Protein AF-I3UI08-F1 (afdb_monomer_lite)

Secondary structure (DSSP, 8-state):
--HHHHHHHHT--HHHHHHHHTTSSPPPHHHHHHHHHHHT--SPPTTHHHHHHH---S-SSS-HHHHHT--HHHHHHHHHHHHHHHHHTT---S------

Sequence (100 aa):
MSQEKLGEYLGKSKANISMWESGAHEPSFAQLLKIIEVTGYRELLPGLSAALEKAHWPFHELSLDKVRKIDDRDLIKLETVIQISAKQIGLDVSKDDNNK

Organism: Advenella kashmirensis (strain DSM 17095 / LMG 22695 / WT001) (NCBI:txid1036672)

pLDDT: mean 85.07, std 11.77, range [34.94, 96.12]

Foldseek 3Di:
DQLCVLCVQQVHHSVVSVCCVVVVDPDDPVSVVSVCVVVVDDDDDVPVVVVVVVDDDPDPPDDPVVVVPDDPVRVVVVVVVVCVVCVVVVHHPDDPPPDD

InterPro domains:
  IPR001387 Cro/C1-type, helix-turn-helix domain [PF01381] (1-41)
  IPR001387 Cro/C1-type, helix-turn-helix domain [PS50943] (1-45)
  IPR001387 Cro/C1-type, helix-turn-helix domain [cd00093] (1-40)
  IPR010982 Lambda repressor-like, DNA-binding domain superfamily [G3DSA:1.10.260.40] (1-42)
  IPR010982 Lambda repressor-like, DNA-binding domain superfamily [SSF47413] (1-41)

Radius of gyration: 19.89 Å; chains: 1; bounding box: 42×34×49 Å

Structure (mmCIF, N/CA/C/O backbone):
data_AF-I3UI08-F1
#
_entry.id   AF-I3UI08-F1
#
loop_
_atom_site.group_PDB
_atom_site.id
_atom_site.type_symbol
_atom_site.label_atom_id
_atom_site.label_alt_id
_atom_site.label_comp_id
_atom_site.label_asym_id
_atom_site.label_entity_id
_atom_site.label_seq_id
_atom_site.pdbx_PDB_ins_code
_atom_site.Cartn_x
_atom_site.Cartn_y
_atom_site.Cartn_z
_atom_site.occupancy
_atom_site.B_iso_or_equiv
_atom_site.auth_seq_id
_atom_site.auth_comp_id
_atom_site.auth_asym_id
_atom_site.auth_atom_id
_atom_site.pdbx_PDB_model_num
ATOM 1 N N . MET A 1 1 ? 6.516 6.908 -19.631 1.00 81.69 1 MET A N 1
ATOM 2 C CA . MET A 1 1 ? 7.370 7.631 -18.657 1.00 81.69 1 MET A CA 1
ATOM 3 C C . MET A 1 1 ? 8.824 7.389 -19.050 1.00 81.69 1 MET A C 1
ATOM 5 O O . MET A 1 1 ? 9.088 6.276 -19.479 1.00 81.69 1 MET A O 1
ATOM 9 N N . SER A 1 2 ? 9.734 8.368 -18.962 1.00 93.12 2 SER A N 1
ATOM 10 C CA . SER A 1 2 ? 11.183 8.133 -19.145 1.00 93.12 2 SER A CA 1
ATOM 11 C C . SER A 1 2 ? 11.887 7.887 -17.803 1.00 93.12 2 SER A C 1
ATOM 13 O O . SER A 1 2 ? 11.347 8.256 -16.757 1.00 93.12 2 SER A O 1
ATOM 15 N N . GLN A 1 3 ? 13.094 7.308 -17.832 1.00 93.75 3 GLN A N 1
ATOM 16 C CA . GLN A 1 3 ? 13.914 7.084 -16.632 1.00 93.75 3 GLN A CA 1
ATOM 17 C C . GLN A 1 3 ? 14.267 8.399 -15.924 1.00 93.75 3 GLN A C 1
ATOM 19 O O . GLN A 1 3 ? 14.223 8.470 -14.700 1.00 93.75 3 GLN A O 1
ATOM 24 N N . GLU A 1 4 ? 14.580 9.452 -16.682 1.00 95.25 4 GLU A N 1
ATOM 25 C CA . GLU A 1 4 ? 14.875 10.786 -16.153 1.00 95.25 4 GLU A CA 1
ATOM 26 C C . GLU A 1 4 ? 13.666 11.358 -15.416 1.00 95.25 4 GLU A C 1
ATOM 28 O O . GLU A 1 4 ? 13.786 11.765 -14.265 1.00 95.25 4 GLU A O 1
ATOM 33 N N . LYS A 1 5 ? 12.483 11.295 -16.039 1.00 93.69 5 LYS A N 1
ATOM 34 C CA . LYS A 1 5 ? 11.250 11.818 -15.448 1.00 93.69 5 LYS A CA 1
ATOM 35 C C . LYS A 1 5 ? 10.864 11.039 -14.191 1.00 93.69 5 LYS A C 1
ATOM 37 O O . LYS A 1 5 ? 10.494 11.638 -13.190 1.00 93.69 5 LYS A O 1
ATOM 42 N N . LEU A 1 6 ? 10.984 9.709 -14.210 1.00 93.56 6 LEU A N 1
ATOM 43 C CA . LEU A 1 6 ? 10.742 8.887 -13.021 1.00 93.56 6 LEU A CA 1
ATOM 44 C C . LEU A 1 6 ? 11.748 9.204 -11.904 1.00 93.56 6 LEU A C 1
ATOM 46 O O . LEU A 1 6 ? 11.363 9.317 -10.743 1.00 93.56 6 LEU A O 1
ATOM 50 N N . GLY A 1 7 ? 13.021 9.393 -12.256 1.00 94.19 7 GLY A N 1
ATOM 51 C CA . GLY A 1 7 ? 14.058 9.829 -11.328 1.00 94.19 7 GLY A CA 1
ATOM 52 C C . GLY A 1 7 ? 13.714 11.159 -10.658 1.00 94.19 7 GLY A C 1
ATOM 53 O O . GLY A 1 7 ? 13.728 11.239 -9.431 1.00 94.19 7 GLY A O 1
ATOM 54 N N . GLU A 1 8 ? 13.317 12.168 -11.435 1.00 93.56 8 GLU A N 1
ATOM 55 C CA . GLU A 1 8 ? 12.883 13.476 -10.928 1.00 93.56 8 GLU A CA 1
ATOM 56 C C . GLU A 1 8 ? 11.718 13.352 -9.936 1.00 93.56 8 GLU A C 1
ATOM 58 O O . GLU A 1 8 ? 11.804 13.881 -8.827 1.00 93.56 8 GLU A O 1
ATOM 63 N N . TYR A 1 9 ? 10.675 12.584 -10.276 1.00 90.94 9 TYR A N 1
ATOM 64 C CA . TYR A 1 9 ? 9.535 12.346 -9.377 1.00 90.94 9 TYR A CA 1
ATOM 65 C C . TYR A 1 9 ? 9.936 11.665 -8.062 1.00 90.94 9 TYR A C 1
ATOM 67 O O . TYR A 1 9 ? 9.365 11.948 -7.009 1.00 90.94 9 TYR A O 1
ATOM 75 N N . LEU A 1 10 ? 10.912 10.757 -8.105 1.00 91.50 10 LEU A N 1
ATOM 76 C CA . LEU A 1 10 ? 11.338 9.973 -6.944 1.00 91.50 10 LEU A CA 1
ATOM 77 C C . LEU A 1 10 ? 12.487 10.614 -6.151 1.00 91.50 10 LEU A C 1
ATOM 79 O O . LEU A 1 10 ? 12.880 10.068 -5.114 1.00 91.50 10 LEU A O 1
ATOM 83 N N . GLY A 1 11 ? 13.052 11.730 -6.623 1.00 93.62 11 GLY A N 1
ATOM 84 C CA . GLY A 1 11 ? 14.289 12.296 -6.078 1.00 93.62 11 GLY A CA 1
ATOM 85 C C . GLY A 1 11 ? 15.484 11.347 -6.242 1.00 93.62 11 GLY A C 1
ATOM 86 O O . GLY A 1 11 ? 16.292 11.181 -5.325 1.00 93.62 11 GLY A O 1
ATOM 87 N N . LYS A 1 12 ? 15.562 10.652 -7.383 1.00 94.44 12 LYS A N 1
ATOM 88 C CA . LYS A 1 12 ? 16.601 9.676 -7.736 1.00 94.44 12 LYS A CA 1
ATOM 89 C C . LYS A 1 12 ? 17.263 10.029 -9.062 1.00 94.44 12 LYS A C 1
ATOM 91 O O . LYS A 1 12 ? 16.667 10.654 -9.929 1.00 94.44 12 LYS A O 1
ATOM 96 N N . SER A 1 13 ? 18.515 9.609 -9.226 1.00 96.00 13 SER A N 1
ATOM 97 C CA . SER A 1 13 ? 19.216 9.785 -10.499 1.00 96.00 13 SER A CA 1
ATOM 98 C C . SER A 1 13 ? 18.677 8.817 -11.558 1.00 96.00 13 SER A C 1
ATOM 100 O O . SER A 1 13 ? 18.223 7.720 -11.225 1.00 96.00 13 SER A O 1
ATOM 102 N N . LYS A 1 14 ? 18.812 9.164 -12.843 1.00 96.12 14 LYS A N 1
ATOM 103 C CA . LYS A 1 14 ? 18.550 8.236 -13.957 1.00 96.12 14 LYS A CA 1
ATOM 104 C C . LYS A 1 14 ? 19.324 6.920 -13.800 1.00 96.12 14 LYS A C 1
ATOM 106 O O . LYS A 1 14 ? 18.780 5.851 -14.051 1.00 96.12 14 LYS A O 1
ATOM 111 N N . ALA A 1 15 ? 20.578 6.988 -13.345 1.00 95.44 15 ALA A N 1
ATOM 112 C CA . ALA A 1 15 ? 21.412 5.807 -13.135 1.00 95.44 15 ALA A CA 1
ATOM 113 C C . ALA A 1 15 ? 20.817 4.863 -12.077 1.00 95.44 15 ALA A C 1
ATOM 115 O O . ALA A 1 15 ? 20.841 3.651 -12.268 1.00 95.44 15 ALA A O 1
ATOM 116 N N . ASN A 1 16 ? 20.221 5.399 -11.002 1.00 95.00 16 ASN A N 1
ATOM 117 C CA . ASN A 1 16 ? 19.495 4.585 -10.021 1.00 95.00 16 ASN A CA 1
ATOM 118 C C . ASN A 1 16 ? 18.331 3.835 -10.670 1.00 95.00 16 ASN A C 1
ATOM 120 O O . ASN A 1 16 ? 18.195 2.639 -10.441 1.00 95.00 16 ASN A O 1
ATOM 124 N N . ILE A 1 17 ? 17.536 4.521 -11.496 1.00 96.00 17 ILE A N 1
ATOM 125 C CA . ILE A 1 17 ? 16.413 3.896 -12.204 1.00 96.00 17 ILE A CA 1
ATOM 126 C C . ILE A 1 17 ? 16.918 2.813 -13.161 1.00 96.00 17 ILE A C 1
ATOM 128 O O . ILE A 1 17 ? 16.393 1.706 -13.164 1.00 96.00 17 ILE A O 1
ATOM 132 N N . SER A 1 18 ? 17.993 3.086 -13.904 1.00 96.00 18 SER A N 1
ATOM 133 C CA . SER A 1 18 ? 18.593 2.108 -14.814 1.00 96.00 18 SER A CA 1
ATOM 134 C C . SER A 1 18 ? 19.087 0.852 -14.092 1.00 96.00 18 SER A C 1
ATOM 136 O O . SER A 1 18 ? 18.923 -0.240 -14.626 1.00 96.00 18 SER A O 1
ATOM 138 N N . MET A 1 19 ? 19.679 0.985 -12.899 1.00 95.81 19 MET A N 1
ATOM 139 C CA . MET A 1 19 ? 20.109 -0.168 -12.095 1.00 95.81 19 MET A CA 1
ATOM 140 C C . MET A 1 19 ? 18.925 -0.987 -11.569 1.00 95.81 19 MET A C 1
ATOM 142 O O . MET A 1 19 ? 19.054 -2.200 -11.413 1.00 95.81 19 MET A O 1
ATOM 146 N N . TRP A 1 20 ? 17.786 -0.340 -11.303 1.00 94.88 20 TRP A N 1
ATOM 147 C CA . TRP A 1 20 ? 16.552 -1.031 -10.930 1.00 94.88 20 TRP A CA 1
ATOM 148 C C . TRP A 1 20 ? 15.958 -1.805 -12.101 1.00 94.88 20 TRP A C 1
ATOM 150 O O . TRP A 1 20 ? 15.636 -2.979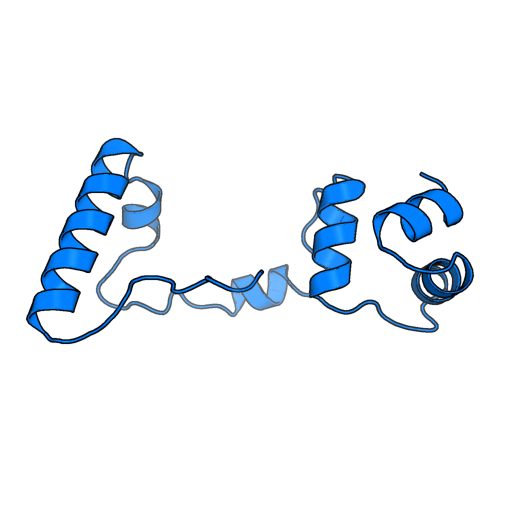 -11.962 1.00 94.88 20 TRP A O 1
ATOM 160 N N . GLU A 1 21 ? 15.866 -1.179 -13.273 1.00 92.56 21 GLU A N 1
ATOM 161 C CA . GLU A 1 21 ? 15.312 -1.818 -14.471 1.00 92.56 21 GLU A CA 1
ATOM 162 C C . GLU A 1 21 ? 16.186 -2.966 -14.984 1.00 92.56 21 GLU A C 1
ATOM 164 O O . GLU A 1 21 ? 15.667 -3.952 -15.500 1.00 92.56 21 GLU A O 1
ATOM 169 N N . SER A 1 22 ? 17.508 -2.877 -14.810 1.00 95.25 22 SER A N 1
ATOM 170 C CA . SER A 1 22 ? 18.421 -3.965 -15.165 1.00 95.25 22 SER A CA 1
ATOM 171 C C . SER A 1 22 ? 18.468 -5.091 -14.125 1.00 95.25 22 SER A C 1
ATOM 173 O O . SER A 1 22 ? 19.200 -6.057 -14.330 1.00 95.25 22 SER A O 1
ATOM 175 N N . GLY A 1 23 ? 17.777 -4.948 -12.987 1.00 91.44 23 GLY A N 1
ATOM 176 C CA . GLY A 1 23 ? 17.828 -5.893 -11.867 1.00 91.44 23 GLY A CA 1
ATOM 177 C C . GLY A 1 23 ? 19.171 -5.931 -11.130 1.00 91.44 23 GLY A C 1
ATOM 178 O O . GLY A 1 23 ? 19.417 -6.850 -10.355 1.00 91.44 23 GLY A O 1
ATOM 179 N N . ALA A 1 24 ? 20.054 -4.953 -11.362 1.00 94.31 24 ALA A N 1
ATOM 180 C CA . ALA A 1 24 ? 21.342 -4.881 -10.672 1.00 94.31 24 ALA A CA 1
ATOM 181 C C . ALA A 1 24 ? 21.162 -4.488 -9.200 1.00 94.31 24 ALA A C 1
ATOM 183 O O . ALA A 1 24 ? 21.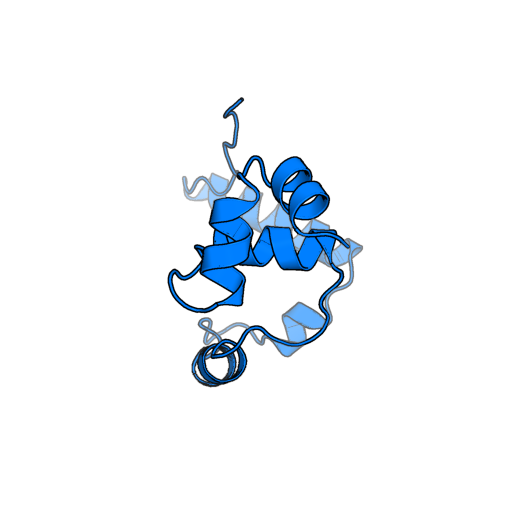893 -4.971 -8.340 1.00 94.31 24 ALA A O 1
ATOM 184 N N . HIS A 1 25 ? 20.174 -3.636 -8.914 1.00 93.06 25 HIS A N 1
ATOM 185 C CA . HIS A 1 25 ? 19.747 -3.278 -7.566 1.00 93.06 25 HIS A CA 1
ATOM 186 C C . HIS A 1 25 ? 18.229 -3.343 -7.460 1.00 93.06 25 HIS A C 1
ATOM 188 O O . HIS A 1 25 ? 17.529 -3.013 -8.411 1.00 93.06 25 HIS A O 1
ATOM 194 N N . GLU A 1 26 ? 17.718 -3.657 -6.275 1.00 90.62 26 GLU A N 1
ATOM 195 C CA . GLU A 1 26 ? 16.284 -3.588 -6.013 1.00 90.62 26 GLU A CA 1
ATOM 196 C C . GLU A 1 26 ? 15.904 -2.264 -5.327 1.00 90.62 26 GLU A C 1
ATOM 198 O O . GLU A 1 26 ? 16.624 -1.784 -4.441 1.00 90.62 26 GLU A O 1
ATOM 203 N N . PRO A 1 27 ? 14.783 -1.636 -5.722 1.00 91.81 27 PRO A N 1
ATOM 204 C CA . PRO A 1 27 ? 14.205 -0.530 -4.971 1.00 91.81 27 PRO A CA 1
ATOM 205 C C . PRO A 1 27 ? 13.669 -1.016 -3.618 1.00 91.81 27 PRO A C 1
ATOM 207 O O . PRO A 1 27 ? 13.194 -2.141 -3.475 1.00 91.81 27 PRO A O 1
ATOM 210 N N . SER A 1 28 ? 13.679 -0.140 -2.613 1.00 90.31 28 SER A N 1
ATOM 211 C CA . SER A 1 28 ? 13.035 -0.446 -1.334 1.00 90.31 28 SER A CA 1
ATOM 212 C C . SER A 1 28 ? 11.510 -0.511 -1.470 1.00 90.31 28 SER A C 1
ATOM 214 O O . SER A 1 28 ? 10.928 0.071 -2.387 1.00 90.31 28 SER A O 1
ATOM 216 N N . PHE A 1 29 ? 10.829 -1.136 -0.505 1.00 86.44 29 PHE A N 1
ATOM 217 C CA . PHE A 1 29 ? 9.363 -1.219 -0.513 1.00 86.44 29 PHE A CA 1
ATOM 218 C C . PHE A 1 29 ? 8.684 0.160 -0.594 1.00 86.44 29 PHE A C 1
ATOM 220 O O . PHE A 1 29 ? 7.778 0.369 -1.396 1.00 86.44 29 PHE A O 1
ATOM 227 N N . ALA A 1 30 ? 9.179 1.150 0.154 1.00 87.19 30 ALA A N 1
ATOM 228 C CA . ALA A 1 30 ? 8.670 2.521 0.080 1.00 87.19 30 ALA A CA 1
ATOM 229 C C . ALA A 1 30 ? 8.880 3.167 -1.305 1.00 87.19 30 ALA A C 1
ATOM 231 O O . ALA A 1 30 ? 8.078 3.994 -1.731 1.00 87.19 30 ALA A O 1
ATOM 232 N N . GLN A 1 31 ? 9.952 2.806 -2.017 1.00 92.25 31 GLN A N 1
ATOM 233 C CA . GLN A 1 31 ? 10.196 3.270 -3.386 1.00 92.25 31 GLN A CA 1
ATOM 234 C C . GLN A 1 31 ? 9.264 2.573 -4.380 1.00 92.25 31 GLN A C 1
ATOM 236 O O . GLN A 1 31 ? 8.730 3.245 -5.256 1.00 92.25 31 GLN A O 1
ATOM 241 N N . LEU A 1 32 ? 9.002 1.274 -4.202 1.00 91.25 32 LEU A N 1
ATOM 242 C CA . LEU A 1 32 ? 8.019 0.532 -4.997 1.00 91.25 32 LEU A CA 1
ATOM 243 C C . LEU A 1 32 ? 6.620 1.149 -4.898 1.00 91.25 32 LEU A C 1
ATOM 245 O O . LEU A 1 32 ? 5.977 1.342 -5.925 1.00 91.25 32 LEU A O 1
ATOM 249 N N . LEU A 1 33 ? 6.175 1.537 -3.698 1.00 88.50 33 LEU A N 1
ATOM 250 C CA . LEU A 1 33 ? 4.878 2.204 -3.519 1.00 88.50 33 LEU A CA 1
ATOM 251 C C . LEU A 1 33 ? 4.786 3.523 -4.299 1.00 88.50 33 LEU A C 1
ATOM 253 O O . LEU A 1 33 ? 3.795 3.764 -4.983 1.00 88.50 33 LEU A O 1
ATOM 257 N N . LYS A 1 34 ? 5.840 4.346 -4.266 1.00 91.00 34 LYS A N 1
ATOM 258 C CA . LYS A 1 34 ? 5.890 5.594 -5.046 1.00 91.00 34 LYS A CA 1
ATOM 259 C C . LYS A 1 34 ? 5.929 5.338 -6.551 1.00 91.00 34 LYS A C 1
ATOM 261 O O . LYS A 1 34 ? 5.314 6.070 -7.318 1.00 91.00 34 LYS A O 1
ATOM 266 N N . ILE A 1 35 ? 6.642 4.299 -6.990 1.00 91.69 35 ILE A N 1
ATOM 267 C CA . ILE A 1 35 ? 6.646 3.889 -8.398 1.00 91.69 35 ILE A CA 1
ATOM 268 C C . ILE A 1 35 ? 5.227 3.498 -8.822 1.00 91.69 35 ILE A C 1
ATOM 270 O O . ILE A 1 35 ? 4.770 3.963 -9.862 1.00 91.69 35 ILE A O 1
ATOM 274 N N . ILE A 1 36 ? 4.507 2.711 -8.019 1.00 90.88 36 ILE A N 1
ATOM 275 C CA . ILE A 1 36 ? 3.110 2.333 -8.288 1.00 90.88 36 ILE A CA 1
ATOM 276 C C . ILE A 1 36 ? 2.218 3.569 -8.396 1.00 90.88 36 ILE A C 1
ATOM 278 O O . ILE A 1 36 ? 1.475 3.691 -9.367 1.00 90.88 36 ILE A O 1
ATOM 282 N N . GLU A 1 37 ? 2.323 4.496 -7.445 1.00 89.50 37 GLU A N 1
ATOM 283 C CA . GLU A 1 37 ? 1.544 5.737 -7.425 1.00 89.50 37 GLU A CA 1
ATOM 284 C C . GLU A 1 37 ? 1.742 6.554 -8.711 1.00 89.50 37 GLU A C 1
ATOM 286 O O . GLU A 1 37 ? 0.775 6.955 -9.357 1.00 89.50 37 GLU A O 1
ATOM 291 N N . VAL A 1 38 ? 2.996 6.749 -9.128 1.00 90.88 38 VAL A N 1
ATOM 292 C CA . VAL A 1 38 ? 3.339 7.583 -10.289 1.00 90.88 38 VAL A CA 1
ATOM 293 C C . VAL A 1 38 ? 3.057 6.878 -11.624 1.00 90.88 38 VAL A C 1
ATOM 295 O O . VAL A 1 38 ? 2.750 7.530 -12.624 1.00 90.88 38 VAL A O 1
ATOM 298 N N . THR A 1 39 ? 3.179 5.550 -11.676 1.00 89.81 39 THR A N 1
ATOM 299 C CA . THR A 1 39 ? 2.974 4.765 -12.909 1.00 89.81 39 THR A CA 1
ATOM 300 C C . THR A 1 39 ? 1.537 4.287 -13.087 1.00 89.81 39 THR A C 1
ATOM 302 O O . THR A 1 39 ? 1.152 3.923 -14.197 1.00 89.81 39 THR A O 1
ATOM 305 N N . GLY A 1 40 ? 0.744 4.281 -12.015 1.0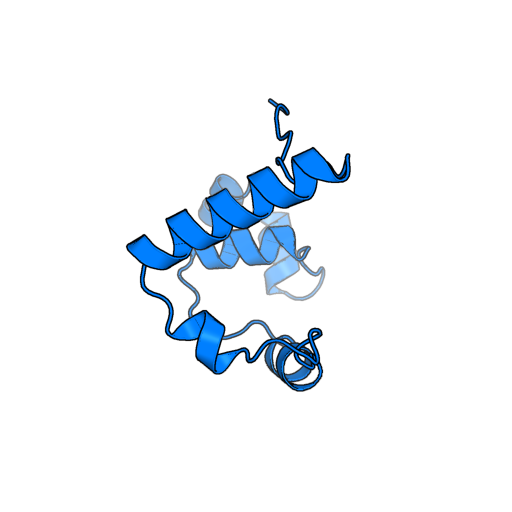0 87.94 40 GLY A N 1
ATOM 306 C CA . GLY A 1 40 ? -0.581 3.676 -11.995 1.00 87.94 40 GLY A CA 1
ATOM 307 C C . GLY A 1 40 ? -0.543 2.156 -12.156 1.00 87.94 40 GLY A C 1
ATOM 308 O O . GLY A 1 40 ? -1.509 1.597 -12.675 1.00 87.94 40 GLY A O 1
ATOM 309 N N . TYR A 1 41 ? 0.556 1.493 -11.772 1.00 88.25 41 TYR A N 1
ATOM 310 C CA . TYR A 1 41 ? 0.690 0.037 -11.861 1.00 88.25 41 TYR A CA 1
ATOM 311 C C . TYR A 1 41 ? -0.429 -0.645 -11.064 1.00 88.25 41 TYR A C 1
ATOM 313 O O . TYR A 1 41 ? -0.608 -0.380 -9.877 1.00 88.25 41 TYR A O 1
ATOM 321 N N . ARG A 1 42 ? -1.223 -1.487 -11.732 1.00 83.88 42 ARG A N 1
ATOM 322 C CA . ARG A 1 42 ? -2.460 -2.051 -11.156 1.00 83.88 42 ARG A CA 1
ATOM 323 C C . ARG A 1 42 ? -2.322 -3.488 -10.687 1.00 83.88 42 ARG A C 1
ATOM 325 O O . ARG A 1 42 ? -3.217 -3.988 -10.011 1.00 83.88 42 ARG A O 1
ATOM 332 N N . GLU A 1 43 ? -1.249 -4.161 -11.077 1.00 84.94 43 GLU A N 1
ATOM 333 C CA . GLU A 1 43 ? -1.028 -5.535 -10.657 1.00 84.94 43 GLU A CA 1
ATOM 334 C C . GLU A 1 43 ? -0.432 -5.573 -9.252 1.00 84.94 43 GLU A C 1
ATOM 336 O O . GLU A 1 43 ? 0.232 -4.637 -8.795 1.00 84.94 43 GLU A O 1
ATOM 341 N N . LEU A 1 44 ? -0.679 -6.680 -8.558 1.00 78.94 44 LEU A N 1
ATOM 342 C CA . LEU A 1 44 ? -0.078 -6.922 -7.256 1.00 78.94 44 LEU A CA 1
ATOM 343 C C . LEU A 1 44 ? 1.443 -6.992 -7.402 1.00 78.94 44 LEU A C 1
ATOM 345 O O . LEU A 1 44 ? 1.961 -7.587 -8.349 1.00 78.94 44 LEU A O 1
ATOM 349 N N . LEU A 1 45 ? 2.157 -6.415 -6.434 1.00 82.38 45 LEU A N 1
ATOM 350 C CA . LEU A 1 45 ? 3.609 -6.543 -6.381 1.00 82.38 45 LEU A CA 1
ATOM 351 C C . LEU A 1 45 ? 4.010 -8.029 -6.362 1.00 82.38 45 LEU A C 1
ATOM 353 O O . LEU A 1 45 ? 3.351 -8.833 -5.688 1.00 82.38 45 LEU A O 1
ATOM 357 N N . PRO A 1 46 ? 5.101 -8.407 -7.048 1.00 77.94 46 PRO A N 1
ATOM 358 C CA . PRO A 1 46 ? 5.639 -9.758 -6.970 1.00 77.94 46 PRO A CA 1
ATOM 359 C C . PRO A 1 46 ? 5.822 -10.205 -5.513 1.00 77.94 46 PRO A C 1
ATOM 361 O O . PRO A 1 46 ? 6.300 -9.449 -4.670 1.00 77.94 46 PRO A O 1
ATOM 364 N N . GLY A 1 47 ? 5.386 -11.425 -5.195 1.00 77.62 47 GLY A N 1
ATOM 365 C CA . GLY A 1 47 ? 5.436 -11.978 -3.835 1.00 77.62 47 GLY A CA 1
ATOM 366 C C . GLY A 1 47 ? 4.355 -11.465 -2.872 1.00 77.62 47 GLY A C 1
ATOM 367 O O . GLY A 1 47 ? 4.084 -12.135 -1.875 1.00 77.62 47 GLY A O 1
ATOM 368 N N . LEU A 1 48 ? 3.667 -10.356 -3.179 1.00 78.38 48 LEU A N 1
ATOM 369 C CA . LEU A 1 48 ? 2.598 -9.825 -2.329 1.00 78.38 48 LEU A CA 1
ATOM 370 C C . LEU A 1 48 ? 1.373 -10.745 -2.309 1.00 78.38 48 LEU A C 1
ATOM 372 O O . LEU A 1 48 ? 0.805 -10.938 -1.245 1.00 78.38 48 LEU A O 1
ATOM 376 N N . SER A 1 49 ? 1.001 -11.373 -3.432 1.00 73.50 49 SER A N 1
ATOM 377 C CA . SER A 1 49 ? -0.115 -12.341 -3.457 1.00 73.50 49 SER A CA 1
ATOM 378 C C . SER A 1 49 ? 0.116 -13.491 -2.475 1.00 73.50 49 SER A C 1
ATOM 380 O O . SER A 1 49 ? -0.719 -13.758 -1.621 1.00 73.50 49 SER A O 1
ATOM 382 N N . ALA A 1 50 ? 1.302 -14.104 -2.519 1.00 74.00 50 ALA A N 1
ATOM 383 C CA . ALA A 1 50 ? 1.667 -15.188 -1.611 1.00 74.00 50 ALA A CA 1
ATOM 384 C C . ALA A 1 50 ? 1.767 -14.719 -0.148 1.00 74.00 50 ALA A C 1
ATOM 386 O O . ALA A 1 50 ? 1.448 -15.474 0.768 1.00 74.00 50 ALA A O 1
ATOM 387 N N . ALA A 1 51 ? 2.208 -13.480 0.093 1.00 75.81 51 ALA A N 1
ATOM 388 C CA . ALA A 1 51 ? 2.216 -12.893 1.430 1.00 75.81 51 ALA A CA 1
ATOM 389 C C . ALA A 1 51 ? 0.793 -12.631 1.951 1.00 75.81 51 ALA A C 1
ATOM 391 O O . ALA A 1 51 ? 0.526 -12.909 3.114 1.00 75.81 51 ALA A O 1
ATOM 392 N N . LEU A 1 52 ? -0.121 -12.155 1.100 1.00 72.12 52 LEU A N 1
ATOM 393 C CA . LEU A 1 52 ? -1.529 -11.923 1.433 1.00 72.12 52 LEU A CA 1
ATOM 394 C C . LEU A 1 52 ? -2.291 -13.232 1.660 1.00 72.12 52 LEU A C 1
ATOM 396 O O . LEU A 1 52 ? -3.110 -13.301 2.565 1.00 72.12 52 LEU A O 1
ATOM 400 N N . GLU A 1 53 ? -1.993 -14.278 0.891 1.00 69.06 53 GLU A N 1
ATOM 401 C CA . GLU A 1 53 ? -2.547 -15.621 1.104 1.00 69.06 53 GLU A CA 1
ATOM 402 C C . GLU A 1 53 ? -2.071 -16.236 2.425 1.00 69.06 53 GLU A C 1
ATOM 404 O O . GLU A 1 53 ? -2.836 -16.907 3.115 1.00 69.06 53 GLU A O 1
ATOM 409 N N . LYS A 1 54 ? -0.809 -15.994 2.803 1.00 70.50 54 LYS A N 1
ATOM 410 C CA . LYS A 1 54 ? -0.255 -16.421 4.098 1.00 70.50 54 LYS A CA 1
ATOM 411 C C . LYS A 1 54 ? -0.705 -15.540 5.262 1.00 70.50 54 LYS A C 1
ATOM 413 O O . LYS A 1 54 ? -0.670 -15.987 6.411 1.00 70.50 54 LYS A O 1
ATOM 418 N N . ALA A 1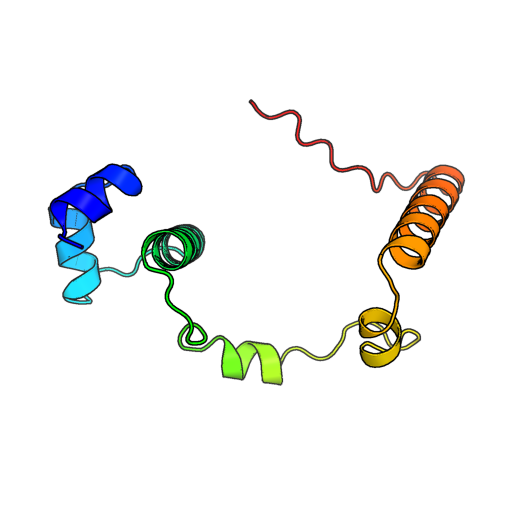 55 ? -1.082 -14.294 4.988 1.00 74.88 55 ALA A N 1
ATOM 419 C CA . ALA A 1 55 ? -1.593 -13.372 5.984 1.00 74.88 55 ALA A CA 1
ATOM 420 C C . ALA A 1 55 ? -2.995 -13.825 6.399 1.00 74.88 55 ALA A C 1
ATOM 422 O O . ALA A 1 55 ? -4.003 -13.505 5.772 1.00 74.88 55 ALA A O 1
ATOM 423 N N . HIS A 1 56 ? -3.057 -14.589 7.485 1.00 76.62 56 HIS A N 1
ATOM 424 C CA . HIS A 1 56 ? -4.319 -14.872 8.139 1.00 76.62 56 HIS A CA 1
ATOM 425 C C . HIS A 1 56 ? -4.827 -13.594 8.806 1.00 76.62 56 HIS A C 1
ATOM 427 O O . HIS A 1 56 ? -4.063 -12.799 9.359 1.00 76.62 56 HIS A O 1
ATOM 433 N N . TRP A 1 57 ? -6.139 -13.396 8.744 1.00 83.38 57 TRP A N 1
ATOM 434 C CA . TRP A 1 57 ? -6.796 -12.328 9.478 1.00 83.38 57 TRP A CA 1
ATOM 435 C C . TRP A 1 57 ? -6.465 -12.464 10.979 1.00 83.38 57 TRP A C 1
ATOM 437 O O . TRP A 1 57 ? -6.741 -13.517 11.556 1.00 83.38 57 TRP A O 1
ATOM 447 N N . PRO A 1 58 ? -5.848 -11.448 11.614 1.00 80.44 58 PRO A N 1
ATOM 448 C CA . PRO A 1 58 ? -5.221 -11.614 12.928 1.00 80.44 58 PRO A CA 1
ATOM 449 C C . PRO A 1 58 ? -6.226 -11.613 14.087 1.00 80.44 58 PRO A C 1
ATOM 451 O O . PRO A 1 58 ? -5.861 -11.907 15.225 1.00 80.44 58 PRO A O 1
ATOM 454 N N . PHE A 1 59 ? -7.491 -11.274 13.823 1.00 84.75 59 PHE A N 1
ATOM 455 C CA . PHE A 1 59 ? -8.528 -11.180 14.844 1.00 84.75 59 PHE A CA 1
ATOM 456 C C . PHE A 1 59 ? -9.446 -12.402 14.802 1.00 84.75 59 PHE A C 1
ATOM 458 O O . PHE A 1 59 ? -10.145 -12.633 13.823 1.00 84.75 59 PHE A O 1
ATOM 465 N N . HIS A 1 60 ? -9.501 -13.153 15.897 1.00 85.56 60 HIS A N 1
ATOM 466 C CA . HIS A 1 60 ? -10.348 -14.346 15.996 1.00 85.56 60 HIS A CA 1
ATOM 467 C C . HIS A 1 60 ? -11.830 -14.007 16.230 1.00 85.56 60 HIS A C 1
ATOM 469 O O . HIS A 1 60 ? -12.712 -14.742 15.797 1.00 85.56 60 HIS A O 1
ATOM 475 N N . GLU A 1 61 ? -12.107 -12.883 16.895 1.00 88.56 61 GLU A N 1
ATOM 476 C CA . GLU A 1 61 ? -13.468 -12.476 17.283 1.00 88.56 61 GLU A CA 1
ATOM 477 C C . GLU A 1 61 ? -14.121 -11.503 16.291 1.00 88.56 61 GLU A C 1
ATOM 479 O O . GLU A 1 61 ? -15.330 -11.270 16.329 1.00 88.56 61 GLU A O 1
ATOM 484 N N . LEU A 1 62 ? -13.332 -10.939 15.375 1.00 84.50 62 LEU A N 1
ATOM 485 C CA . LEU A 1 62 ? -13.807 -10.010 14.355 1.00 84.50 62 LEU A CA 1
ATOM 486 C C . LEU A 1 62 ? -13.807 -10.715 13.006 1.00 84.50 62 LEU A C 1
ATOM 488 O O . LEU A 1 62 ? -12.872 -11.429 12.678 1.00 84.50 62 LEU A O 1
ATOM 492 N N . SER A 1 63 ? -14.835 -10.500 12.193 1.00 87.31 63 SER A N 1
ATOM 493 C CA . SER A 1 63 ? -14.880 -11.029 10.826 1.00 87.31 63 SER A CA 1
ATOM 494 C C . SER A 1 63 ? -14.438 -9.953 9.840 1.00 87.31 63 SER A C 1
ATOM 496 O O . SER A 1 63 ? -15.033 -8.874 9.808 1.00 87.31 63 SER A O 1
ATOM 498 N N . LEU A 1 64 ? -13.452 -10.270 8.995 1.00 82.25 64 LEU A N 1
ATOM 499 C CA . LEU A 1 64 ? -13.001 -9.390 7.912 1.00 82.25 64 LEU A CA 1
ATOM 500 C C . LEU A 1 64 ? -14.158 -8.974 6.989 1.00 82.25 64 LEU A C 1
ATOM 502 O O . LEU A 1 64 ? -14.268 -7.806 6.623 1.00 82.25 64 LEU A O 1
ATOM 506 N N . ASP A 1 65 ? -15.054 -9.904 6.649 1.00 86.06 65 ASP A N 1
ATOM 507 C CA . ASP A 1 65 ? -16.206 -9.620 5.786 1.00 86.06 65 ASP A CA 1
ATOM 508 C C . ASP A 1 65 ? -17.207 -8.667 6.433 1.00 86.06 65 ASP A C 1
ATOM 510 O O . ASP A 1 65 ? -17.831 -7.870 5.735 1.00 86.06 65 ASP A O 1
ATOM 514 N N . LYS A 1 66 ? -17.369 -8.729 7.761 1.00 86.06 66 LYS A N 1
ATOM 515 C CA . LYS A 1 66 ? -18.202 -7.760 8.481 1.00 86.06 66 LYS A CA 1
ATOM 516 C C . LYS A 1 66 ? -17.571 -6.376 8.438 1.00 86.06 66 LYS A C 1
ATOM 518 O O . LYS A 1 66 ? -18.272 -5.431 8.104 1.00 86.06 66 LYS A O 1
ATOM 523 N N . VAL A 1 67 ? -16.266 -6.271 8.704 1.00 86.19 67 VAL A N 1
ATOM 524 C CA . VAL A 1 67 ? -15.530 -4.994 8.667 1.00 86.19 67 VAL A CA 1
ATOM 525 C C . VAL A 1 67 ? -15.603 -4.353 7.278 1.00 86.19 67 VAL A C 1
ATOM 527 O O . VAL A 1 67 ? -15.872 -3.164 7.164 1.00 86.19 67 VAL A O 1
ATOM 530 N N . ARG A 1 68 ? -15.447 -5.144 6.210 1.00 84.19 68 ARG A N 1
ATOM 531 C CA . ARG A 1 68 ? -15.522 -4.662 4.818 1.00 84.19 68 ARG A CA 1
ATOM 532 C C . ARG A 1 68 ? -16.903 -4.165 4.384 1.00 84.19 68 ARG A C 1
ATOM 534 O O . ARG A 1 68 ? -16.994 -3.489 3.366 1.00 84.19 68 ARG A O 1
ATOM 541 N N . LYS A 1 69 ? -17.968 -4.537 5.095 1.00 90.69 69 LYS A N 1
ATOM 542 C CA . LYS A 1 69 ? -19.354 -4.156 4.774 1.00 90.69 69 LYS A CA 1
ATOM 543 C C . LYS A 1 69 ? -19.839 -2.928 5.544 1.00 90.69 69 LYS A C 1
ATOM 545 O O . LYS A 1 69 ? -20.982 -2.528 5.345 1.00 90.69 69 LYS A O 1
ATOM 550 N N . ILE A 1 70 ? -19.018 -2.372 6.434 1.00 89.75 70 ILE A N 1
ATOM 551 C CA . ILE A 1 70 ? -19.363 -1.164 7.185 1.00 89.75 70 ILE A CA 1
ATOM 552 C C . ILE A 1 70 ? -19.302 0.026 6.224 1.00 89.75 70 ILE A C 1
ATOM 554 O O . ILE A 1 70 ? -18.324 0.178 5.495 1.00 89.75 70 ILE A O 1
ATOM 558 N N . ASP A 1 71 ? -20.350 0.845 6.209 1.00 92.69 71 ASP A N 1
ATOM 559 C CA . ASP A 1 71 ? -20.368 2.082 5.430 1.00 92.69 71 ASP A CA 1
ATOM 560 C C . ASP A 1 71 ? -19.556 3.203 6.101 1.00 92.69 71 ASP A C 1
ATOM 562 O O . ASP A 1 71 ? -19.196 3.125 7.278 1.00 92.69 71 ASP A O 1
ATOM 566 N N . ASP A 1 72 ? -19.283 4.277 5.359 1.00 87.69 72 ASP A N 1
ATOM 567 C CA . ASP A 1 72 ? -18.456 5.392 5.837 1.00 87.69 72 ASP A CA 1
ATOM 568 C C . ASP A 1 72 ? -18.996 6.032 7.126 1.00 87.69 72 ASP A C 1
ATOM 570 O O . ASP A 1 72 ? -18.230 6.447 7.999 1.00 87.69 72 ASP A O 1
ATOM 574 N N . ARG A 1 73 ? -20.323 6.102 7.287 1.00 90.12 73 ARG A N 1
ATOM 575 C CA . ARG A 1 73 ? -20.943 6.709 8.469 1.00 90.12 73 ARG A CA 1
ATOM 576 C C . ARG A 1 73 ? -20.713 5.841 9.699 1.00 90.12 73 ARG A C 1
ATOM 578 O O . ARG A 1 73 ? -20.425 6.365 10.777 1.00 90.12 73 ARG A O 1
ATOM 585 N N . ASP A 1 74 ? -20.886 4.536 9.559 1.00 88.31 74 ASP A N 1
ATOM 586 C CA . ASP A 1 74 ? -20.708 3.590 10.651 1.00 88.31 74 ASP A CA 1
ATOM 587 C C . ASP A 1 74 ? -19.225 3.347 10.967 1.00 88.31 74 ASP A C 1
ATOM 589 O O . ASP A 1 74 ? -18.890 3.139 12.135 1.00 88.31 74 ASP A O 1
ATOM 593 N N . LEU A 1 75 ? -18.325 3.504 9.990 1.00 87.38 75 LEU A N 1
ATOM 594 C CA . LEU A 1 75 ? -16.876 3.525 10.213 1.00 87.38 75 LEU A CA 1
ATOM 595 C C . LEU A 1 75 ? -16.454 4.689 11.119 1.00 87.38 75 LEU A C 1
ATOM 597 O O . LEU A 1 75 ? -15.736 4.461 12.091 1.00 87.38 75 LEU A O 1
ATOM 601 N N . ILE A 1 76 ? -16.952 5.907 10.873 1.00 87.69 76 ILE A N 1
ATOM 602 C CA . ILE A 1 76 ? -16.643 7.082 11.712 1.00 87.69 76 ILE A CA 1
ATOM 603 C C . ILE A 1 76 ? -17.112 6.867 13.157 1.00 87.69 76 ILE A C 1
ATOM 605 O O . ILE A 1 76 ? -16.402 7.196 14.112 1.00 87.69 76 ILE A O 1
ATOM 609 N N . LYS A 1 77 ? -18.310 6.295 13.346 1.00 90.12 77 LYS A N 1
ATOM 610 C CA . LYS A 1 77 ? -18.806 5.967 14.692 1.00 90.12 77 LYS A CA 1
ATOM 611 C C . LYS A 1 77 ? -17.917 4.931 15.367 1.00 90.12 77 LYS A C 1
ATOM 613 O O . LYS A 1 77 ? -17.593 5.100 16.538 1.00 90.12 77 LYS A O 1
ATOM 618 N N . LEU A 1 78 ? -17.534 3.876 14.646 1.00 88.06 78 LEU A N 1
ATOM 619 C CA . LEU A 1 78 ? -16.671 2.825 15.173 1.00 88.06 78 LEU A CA 1
ATOM 620 C C . LEU A 1 78 ? -15.312 3.391 15.600 1.00 88.06 78 LEU A C 1
ATOM 622 O O . LEU A 1 78 ? -14.880 3.129 16.719 1.00 88.06 78 LEU A O 1
ATOM 626 N N . GLU A 1 79 ? -14.683 4.215 14.761 1.00 89.38 79 GLU A N 1
ATOM 627 C CA . GLU A 1 79 ? -13.437 4.914 15.091 1.00 89.38 79 GLU A CA 1
ATOM 628 C C . GLU A 1 79 ? -13.592 5.768 16.355 1.00 89.38 79 GLU A C 1
ATOM 630 O O . GLU A 1 79 ? -12.792 5.654 17.284 1.00 89.38 79 GLU A O 1
ATOM 635 N N . THR A 1 80 ? -14.663 6.562 16.432 1.00 88.88 80 THR A N 1
ATOM 636 C CA . THR A 1 80 ? -14.948 7.417 17.594 1.00 88.88 80 THR A CA 1
ATOM 637 C C . THR A 1 80 ? -15.068 6.592 18.877 1.00 88.88 80 THR A C 1
ATOM 639 O O . THR A 1 80 ? -14.481 6.933 19.903 1.00 88.88 80 THR A O 1
ATOM 642 N N . VAL A 1 81 ? -15.811 5.482 18.829 1.00 91.19 81 VAL A N 1
ATOM 643 C CA . VAL A 1 81 ? -15.983 4.581 19.978 1.00 91.19 81 VAL A CA 1
ATOM 644 C C . VAL A 1 81 ? -14.646 3.969 20.391 1.00 91.19 81 VAL A C 1
ATOM 646 O O . VAL A 1 81 ? -14.333 3.971 21.579 1.00 91.19 81 VAL A O 1
ATOM 649 N N . ILE A 1 82 ? -13.834 3.509 19.434 1.00 88.94 82 ILE A N 1
ATOM 650 C CA . ILE A 1 82 ? -12.504 2.946 19.704 1.00 88.94 82 ILE A CA 1
ATOM 651 C C . ILE A 1 82 ? -11.614 3.977 20.403 1.00 88.94 82 ILE A C 1
ATOM 653 O O . ILE A 1 82 ? -11.020 3.661 21.432 1.00 88.94 82 ILE A O 1
ATOM 657 N N . GLN A 1 83 ? -11.555 5.211 19.896 1.00 88.56 83 GLN A N 1
ATOM 658 C CA . GLN A 1 83 ? -10.759 6.283 20.500 1.00 88.56 83 GLN A CA 1
ATOM 659 C C . GLN A 1 83 ? -11.214 6.597 21.932 1.00 88.56 83 GLN A C 1
ATOM 661 O O . GLN A 1 83 ? -10.385 6.725 22.836 1.00 88.56 83 GLN A O 1
ATOM 666 N N . ILE A 1 84 ? -12.529 6.682 22.167 1.00 89.56 84 ILE A N 1
ATOM 667 C CA . ILE A 1 84 ? -13.088 6.925 23.504 1.00 89.56 84 ILE A CA 1
ATOM 668 C C . ILE A 1 84 ? -12.722 5.783 24.457 1.00 89.56 84 ILE A C 1
ATOM 670 O O . ILE A 1 84 ? -12.209 6.042 25.548 1.00 89.56 84 ILE A O 1
ATOM 674 N N . SER A 1 85 ? -12.960 4.531 24.060 1.00 90.62 85 SER A N 1
ATOM 675 C CA . SER A 1 85 ? -12.669 3.360 24.891 1.00 90.62 85 SER A CA 1
ATOM 676 C C . SER A 1 85 ? -11.180 3.222 25.186 1.00 90.62 85 SER A C 1
ATOM 678 O O . SER A 1 85 ? -10.806 2.926 26.318 1.00 90.62 85 SER A O 1
ATOM 680 N N . ALA A 1 86 ? -10.320 3.489 24.207 1.00 90.00 86 ALA A N 1
ATOM 681 C CA . ALA A 1 86 ? -8.883 3.432 24.408 1.00 90.00 86 ALA A CA 1
ATOM 682 C C . ALA A 1 86 ? -8.393 4.503 25.391 1.00 90.00 86 ALA A C 1
ATOM 684 O O . ALA A 1 86 ? -7.666 4.194 26.336 1.00 90.00 86 ALA A O 1
ATOM 685 N N . LYS A 1 87 ? -8.900 5.736 25.266 1.00 88.94 87 LYS A N 1
ATOM 686 C CA . LYS A 1 87 ? -8.614 6.814 26.218 1.00 88.94 87 LYS A CA 1
ATOM 687 C C . LYS A 1 87 ? -9.047 6.460 27.644 1.00 88.94 87 LYS A C 1
ATOM 689 O O . LYS A 1 87 ? -8.345 6.800 28.592 1.00 88.94 87 LYS A O 1
ATOM 694 N N . GLN A 1 88 ? -10.172 5.760 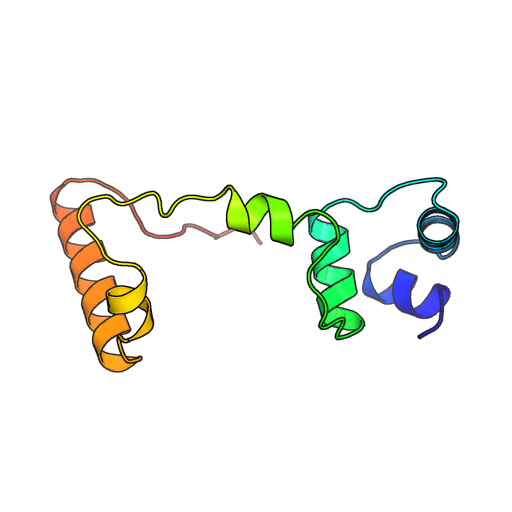27.809 1.00 90.62 88 GLN A N 1
ATOM 695 C CA . GLN A 1 88 ? -10.652 5.310 29.123 1.00 90.62 88 GLN A CA 1
ATOM 696 C C . GLN A 1 88 ? -9.714 4.301 29.795 1.00 90.62 88 GLN A C 1
ATOM 698 O O . GLN A 1 88 ? -9.625 4.290 31.020 1.00 90.62 88 GLN A O 1
ATOM 703 N N . ILE A 1 89 ? -9.004 3.482 29.016 1.00 91.75 89 ILE A N 1
ATOM 704 C CA . ILE A 1 89 ? -8.035 2.502 29.532 1.00 91.75 89 ILE A CA 1
ATOM 705 C C . ILE A 1 89 ? -6.587 3.017 29.510 1.00 91.75 89 ILE A C 1
ATOM 707 O O . ILE A 1 89 ? -5.662 2.249 29.756 1.00 91.75 89 ILE A O 1
ATOM 711 N N . GLY A 1 90 ? -6.378 4.306 29.217 1.00 86.94 90 GLY A N 1
ATOM 712 C CA . GLY A 1 90 ? -5.048 4.916 29.143 1.00 86.94 90 GLY A CA 1
ATOM 713 C C . GLY A 1 90 ? -4.212 4.455 27.944 1.00 86.94 90 GLY A C 1
ATOM 714 O O . GLY A 1 90 ? -2.996 4.621 27.956 1.00 86.94 90 GLY A O 1
ATOM 715 N N . LEU A 1 91 ? -4.847 3.871 26.926 1.00 84.50 91 LEU A N 1
ATOM 716 C CA . LEU A 1 91 ? -4.208 3.505 25.669 1.00 84.50 91 LEU A CA 1
ATOM 717 C C . LEU A 1 91 ? -4.332 4.677 24.691 1.00 84.50 91 LEU A C 1
ATOM 719 O O . LEU A 1 91 ? -5.443 5.070 24.331 1.00 84.50 91 LEU A O 1
ATOM 723 N N . ASP A 1 92 ? -3.200 5.221 24.248 1.00 80.50 92 ASP A N 1
ATOM 724 C CA . ASP A 1 92 ? -3.193 6.226 23.187 1.00 80.50 92 ASP A CA 1
ATOM 725 C C . ASP A 1 92 ? -3.197 5.546 21.816 1.00 80.50 92 ASP A C 1
ATOM 727 O O . ASP A 1 92 ? -2.311 4.758 21.484 1.00 80.50 92 ASP A O 1
ATOM 731 N N . VAL A 1 93 ? -4.243 5.820 21.043 1.00 74.81 93 VAL A N 1
ATOM 732 C CA . VAL A 1 93 ? -4.473 5.261 19.698 1.00 74.81 93 VAL A CA 1
ATOM 733 C C . VAL A 1 93 ? -4.485 6.379 18.655 1.00 74.81 93 VAL A C 1
ATOM 735 O O . VAL A 1 93 ? -4.725 6.140 17.473 1.00 74.81 93 VAL A O 1
ATOM 738 N N . SER A 1 94 ? -4.223 7.615 19.081 1.00 67.81 94 SER A N 1
ATOM 739 C CA . SER A 1 94 ? -4.092 8.763 18.196 1.00 67.81 94 SER A CA 1
ATOM 740 C C . SER A 1 94 ? -2.738 8.667 17.496 1.00 67.81 94 SER A C 1
ATOM 742 O O . SER A 1 94 ? -1.713 8.443 18.137 1.00 67.81 94 SER A O 1
ATOM 744 N N . LYS A 1 95 ? -2.699 8.829 16.172 1.00 61.19 95 LYS A N 1
ATOM 745 C CA . LYS A 1 95 ? -1.421 9.042 15.488 1.00 61.19 95 LYS A CA 1
ATOM 746 C C . LYS A 1 95 ? -0.914 10.444 15.819 1.00 61.19 95 LYS A C 1
ATOM 748 O O . LYS A 1 95 ? -1.416 11.413 15.255 1.00 61.19 95 LYS A O 1
ATOM 753 N N . ASP A 1 96 ? 0.104 10.542 16.665 1.00 52.66 96 ASP A N 1
ATOM 754 C CA . ASP A 1 96 ? 1.011 11.689 16.662 1.00 52.66 96 ASP A CA 1
ATOM 755 C C . ASP A 1 96 ? 1.947 11.563 15.447 1.00 52.66 96 ASP A C 1
ATOM 757 O O . ASP A 1 96 ? 3.039 11.013 15.534 1.00 52.66 96 ASP A O 1
ATOM 761 N N . ASP A 1 97 ? 1.512 12.075 14.294 1.00 46.06 97 ASP A N 1
ATOM 762 C CA . ASP A 1 97 ? 2.399 12.386 13.165 1.00 46.06 97 ASP A CA 1
ATOM 763 C C . ASP A 1 97 ? 2.527 13.915 13.030 1.00 46.06 97 ASP A C 1
ATOM 765 O O . ASP A 1 97 ? 2.271 14.504 11.981 1.00 46.06 97 ASP A O 1
ATOM 769 N N . ASN A 1 98 ? 2.970 14.578 14.102 1.00 43.59 98 ASN A N 1
ATOM 770 C CA . ASN A 1 98 ? 3.714 15.830 13.961 1.00 43.59 98 ASN A CA 1
ATOM 771 C C . ASN A 1 98 ? 5.177 15.480 13.672 1.00 43.59 98 ASN A C 1
ATOM 773 O O . ASN A 1 98 ? 6.035 15.525 14.550 1.00 43.59 98 ASN A O 1
ATOM 777 N N . A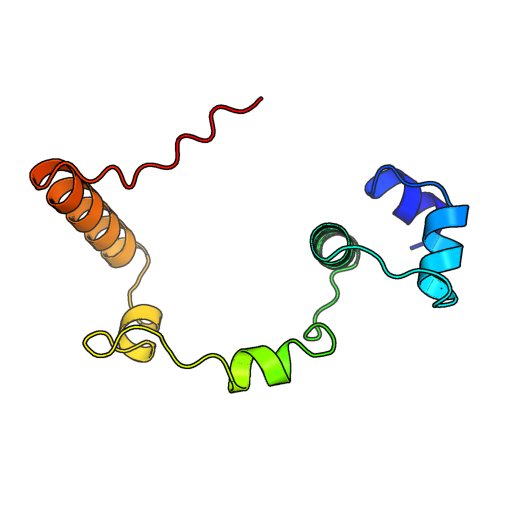SN A 1 99 ? 5.464 15.123 12.422 1.00 43.53 99 ASN A N 1
ATOM 778 C CA . ASN A 1 99 ? 6.821 15.217 11.899 1.00 43.53 99 ASN A CA 1
ATOM 779 C C . ASN A 1 99 ? 6.815 15.809 10.488 1.00 43.53 99 ASN A C 1
ATOM 781 O O . ASN A 1 99 ? 6.998 15.103 9.491 1.00 43.53 99 ASN A O 1
ATOM 785 N N . LYS A 1 100 ? 6.609 17.127 10.427 1.00 34.94 100 LYS A N 1
ATOM 786 C CA . LYS A 1 100 ? 7.374 18.013 9.549 1.00 34.94 100 LYS A CA 1
ATOM 787 C C . LYS A 1 100 ? 7.292 19.465 9.992 1.00 34.94 100 LYS A C 1
ATOM 789 O O . LYS A 1 100 ? 6.170 19.910 10.305 1.00 34.94 100 LYS A O 1
#